Protein AF-A0A4Q3FZP7-F1 (afdb_monomer_lite)

Foldseek 3Di:
DDAEEAEDEQQPVPVVVVCVVVVVDPHYHYDYPPHDHD

pLDDT: mean 96.47, std 4.55, range [72.69, 98.44]

Radius of gyration: 10.49 Å; chains: 1; bounding box: 20×16×29 Å

Sequence (38 aa):
MISILILTKNEDAIIAKCLDSVSWSDDIHVFDSFSTDN

Secondary structure (DSSP, 8-state):
---EEEEESS-HHHHHHHHHHTTT-S-EEEEE------

Structure (mmCIF, N/CA/C/O backbone):
data_AF-A0A4Q3FZP7-F1
#
_entry.id   AF-A0A4Q3FZP7-F1
#
loop_
_atom_site.group_PDB
_atom_site.id
_atom_site.type_symbol
_atom_site.label_atom_id
_atom_site.label_alt_id
_atom_site.label_comp_id
_atom_site.label_asym_id
_atom_site.label_entity_id
_atom_site.label_seq_id
_atom_site.pdbx_PDB_ins_code
_atom_site.Cartn_x
_atom_site.Cartn_y
_atom_site.Cartn_z
_atom_site.occupancy
_atom_site.B_iso_or_equiv
_atom_site.auth_seq_id
_atom_site.auth_comp_id
_atom_site.auth_asym_id
_atom_site.auth_atom_id
_atom_site.pdbx_PDB_model_num
ATOM 1 N N . MET A 1 1 ? -9.921 3.213 17.50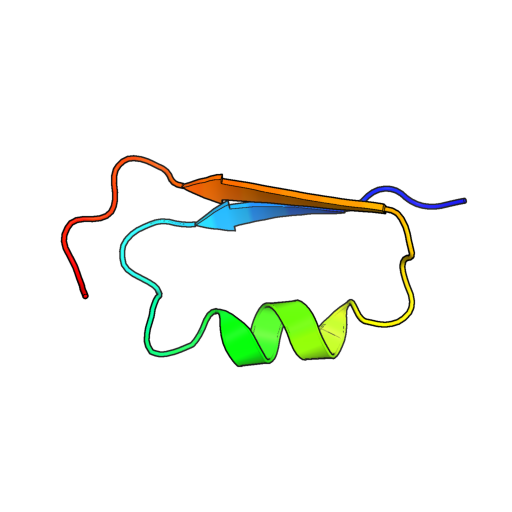0 1.00 83.75 1 MET A N 1
ATOM 2 C CA . MET A 1 1 ? -9.640 3.632 16.115 1.00 83.75 1 MET A CA 1
ATOM 3 C C . MET A 1 1 ? -8.137 3.560 15.925 1.00 83.75 1 MET A C 1
ATOM 5 O O . MET A 1 1 ? -7.430 4.108 16.766 1.00 83.75 1 MET A O 1
ATOM 9 N N . ILE A 1 2 ? -7.667 2.806 14.932 1.00 96.62 2 ILE A N 1
ATOM 10 C CA . ILE A 1 2 ? -6.241 2.625 14.625 1.00 96.62 2 ILE A CA 1
ATOM 11 C C . ILE A 1 2 ? -6.064 3.070 13.178 1.00 96.62 2 ILE A C 1
ATOM 13 O O . ILE A 1 2 ? -6.785 2.580 12.326 1.00 96.62 2 ILE A O 1
ATOM 17 N N . SER A 1 3 ? -5.136 3.990 12.931 1.00 97.94 3 SER A N 1
ATOM 18 C CA . SER A 1 3 ? -4.788 4.435 11.579 1.00 97.94 3 SER A CA 1
ATOM 19 C C . SER A 1 3 ? -3.568 3.664 11.088 1.00 97.94 3 SER A C 1
ATOM 21 O O . SER A 1 3 ? -2.664 3.368 11.880 1.00 97.94 3 SER A O 1
ATOM 23 N N . ILE A 1 4 ? -3.541 3.327 9.800 1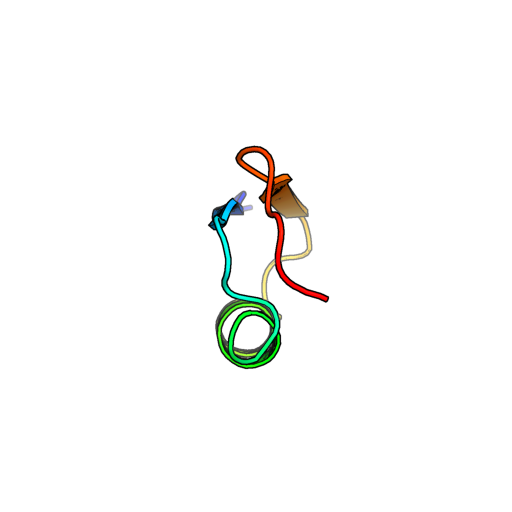.00 98.44 4 ILE A N 1
ATOM 24 C CA . ILE A 1 4 ? -2.467 2.544 9.184 1.00 98.44 4 ILE A CA 1
ATOM 25 C C . ILE A 1 4 ? -1.846 3.350 8.046 1.00 98.44 4 ILE A C 1
ATOM 27 O O . ILE A 1 4 ? -2.533 3.762 7.117 1.00 98.44 4 ILE A O 1
ATOM 31 N N . LEU A 1 5 ? -0.526 3.538 8.112 1.00 98.19 5 LEU A N 1
ATOM 32 C CA . LEU A 1 5 ? 0.281 4.102 7.034 1.00 98.19 5 LEU A CA 1
ATOM 33 C C . LEU A 1 5 ? 1.127 2.992 6.410 1.00 98.19 5 LEU A C 1
ATOM 35 O O . LEU A 1 5 ? 1.965 2.395 7.087 1.00 98.19 5 LEU A O 1
ATOM 39 N N . ILE A 1 6 ? 0.929 2.750 5.119 1.00 97.94 6 ILE A N 1
ATOM 40 C CA . ILE A 1 6 ? 1.718 1.812 4.322 1.00 97.94 6 ILE A CA 1
ATOM 41 C C . ILE A 1 6 ? 2.640 2.631 3.424 1.00 97.94 6 ILE A C 1
ATOM 43 O O . ILE A 1 6 ? 2.172 3.361 2.553 1.00 97.94 6 ILE A O 1
ATOM 47 N N . LEU A 1 7 ? 3.948 2.526 3.650 1.00 98.00 7 LEU A N 1
ATOM 48 C CA . LEU A 1 7 ? 4.957 3.072 2.744 1.00 98.00 7 LEU A CA 1
ATOM 49 C C . LEU A 1 7 ? 5.316 1.982 1.743 1.00 98.00 7 LEU A C 1
ATOM 51 O O . LEU A 1 7 ? 5.723 0.902 2.164 1.00 98.00 7 LEU A O 1
ATOM 55 N N . THR A 1 8 ? 5.185 2.267 0.454 1.00 97.44 8 THR A N 1
ATOM 56 C CA . THR A 1 8 ? 5.455 1.292 -0.606 1.00 97.44 8 THR A CA 1
ATOM 57 C C . THR A 1 8 ? 6.486 1.818 -1.601 1.00 97.44 8 THR A C 1
ATOM 59 O O . THR A 1 8 ? 6.649 3.035 -1.749 1.00 97.44 8 THR A O 1
ATOM 62 N N . LYS A 1 9 ? 7.243 0.907 -2.224 1.00 97.88 9 LYS A N 1
ATOM 63 C CA . LYS A 1 9 ? 8.160 1.197 -3.332 1.00 97.88 9 LYS A CA 1
ATOM 64 C C . LYS A 1 9 ? 8.435 -0.044 -4.177 1.00 97.88 9 LYS A C 1
ATOM 66 O O . LYS A 1 9 ? 9.194 -0.915 -3.757 1.00 97.88 9 LYS A O 1
ATOM 71 N N . ASN A 1 10 ? 7.961 -0.043 -5.412 1.00 98.00 10 ASN A N 1
ATOM 72 C CA . ASN A 1 10 ? 8.076 -1.157 -6.343 1.00 98.00 10 ASN A CA 1
ATOM 73 C C . ASN A 1 10 ? 7.486 -2.477 -5.800 1.00 98.00 10 ASN A C 1
ATOM 75 O O . ASN A 1 10 ? 8.168 -3.507 -5.778 1.00 98.00 10 ASN A O 1
ATOM 79 N N . GLU A 1 11 ? 6.252 -2.429 -5.289 1.00 97.50 11 GLU A N 1
ATOM 80 C CA . GLU A 1 11 ? 5.590 -3.567 -4.634 1.00 97.50 11 GLU A CA 1
ATOM 81 C C . GLU A 1 11 ? 4.251 -3.959 -5.281 1.00 97.50 11 GLU A C 1
ATOM 83 O O . GLU A 1 11 ? 3.471 -4.665 -4.632 1.00 97.50 11 GLU A O 1
ATOM 88 N N . ASP A 1 12 ? 3.964 -3.563 -6.528 1.00 95.88 12 ASP A N 1
ATOM 89 C CA . ASP A 1 12 ? 2.650 -3.806 -7.163 1.00 95.88 12 ASP A CA 1
ATOM 90 C C . ASP A 1 12 ? 2.203 -5.277 -7.051 1.00 95.88 12 ASP A C 1
ATOM 92 O O . ASP A 1 12 ? 1.109 -5.595 -6.578 1.00 95.88 12 ASP A O 1
ATOM 96 N N . ALA A 1 13 ? 3.125 -6.203 -7.326 1.00 96.31 13 ALA A N 1
ATOM 97 C CA . ALA A 1 13 ? 2.852 -7.638 -7.306 1.00 96.31 13 ALA A CA 1
ATOM 98 C C . ALA A 1 13 ? 2.427 -8.200 -5.930 1.00 96.31 13 ALA A C 1
ATOM 100 O O . ALA A 1 13 ? 1.967 -9.347 -5.847 1.00 96.31 13 ALA A O 1
ATOM 101 N N . ILE A 1 14 ? 2.629 -7.460 -4.833 1.00 95.50 14 ILE A N 1
ATOM 102 C CA . ILE A 1 14 ? 2.391 -7.947 -3.466 1.00 95.50 14 ILE A CA 1
ATOM 103 C C . ILE A 1 14 ? 1.567 -7.006 -2.584 1.00 95.50 14 ILE A C 1
ATOM 105 O O . ILE A 1 14 ? 1.041 -7.479 -1.571 1.00 95.50 14 ILE A O 1
ATOM 109 N N . ILE A 1 15 ? 1.408 -5.727 -2.941 1.00 97.12 15 ILE A N 1
ATOM 110 C CA . ILE A 1 15 ? 0.747 -4.718 -2.097 1.00 97.12 15 ILE A CA 1
ATOM 111 C C . ILE A 1 15 ? -0.690 -5.110 -1.728 1.00 97.12 15 ILE A C 1
ATOM 113 O O . ILE A 1 15 ? -1.119 -4.886 -0.596 1.00 97.12 15 ILE A O 1
ATOM 117 N N . ALA A 1 16 ? -1.395 -5.813 -2.620 1.00 97.25 16 ALA A N 1
ATOM 118 C CA . ALA A 1 16 ? -2.735 -6.342 -2.361 1.00 97.25 16 ALA A CA 1
ATOM 119 C C . ALA A 1 16 ? -2.791 -7.235 -1.107 1.00 97.25 16 ALA A C 1
ATOM 121 O O . ALA A 1 16 ? -3.693 -7.097 -0.287 1.00 97.25 16 ALA A O 1
ATOM 122 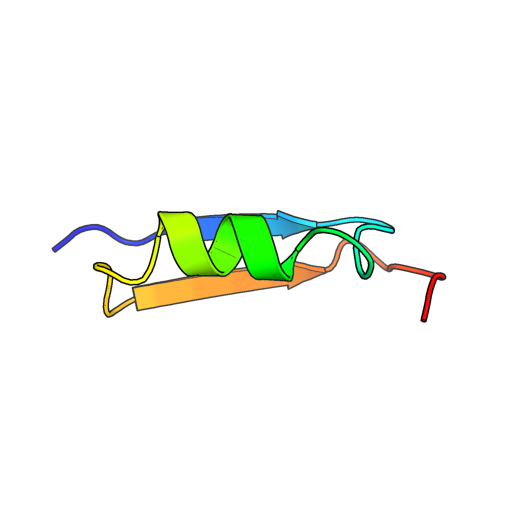N N . LYS A 1 17 ? -1.778 -8.085 -0.882 1.00 97.69 17 LYS A N 1
ATOM 123 C CA . LYS A 1 17 ? -1.721 -8.946 0.314 1.00 97.69 17 LYS A CA 1
ATOM 124 C C . LYS A 1 17 ? -1.511 -8.140 1.594 1.00 97.69 17 LYS A C 1
ATOM 126 O O . LYS A 1 17 ? -1.988 -8.539 2.655 1.00 97.69 17 LYS A O 1
ATOM 131 N N . CYS A 1 18 ? -0.778 -7.029 1.508 1.00 96.81 18 CYS A N 1
ATOM 132 C CA . CYS A 1 18 ? -0.600 -6.125 2.638 1.00 96.81 18 CYS A CA 1
ATOM 133 C C . CYS A 1 18 ? -1.935 -5.459 2.990 1.00 96.81 18 CYS A C 1
ATOM 135 O O . CYS A 1 18 ? -2.343 -5.522 4.149 1.00 96.81 18 CYS A O 1
ATOM 137 N N . LEU A 1 19 ? -2.650 -4.934 1.987 1.00 97.94 19 LEU A N 1
ATOM 138 C CA . LEU A 1 19 ? -3.976 -4.329 2.151 1.00 97.94 19 LEU A CA 1
ATOM 139 C C . LEU A 1 19 ? -4.992 -5.311 2.751 1.00 97.94 19 LEU A C 1
ATOM 141 O O . LEU A 1 19 ? -5.684 -4.959 3.705 1.00 97.94 19 LEU A O 1
ATOM 145 N N . ASP A 1 20 ? -5.016 -6.559 2.279 1.00 98.38 20 ASP A N 1
ATOM 146 C CA . ASP A 1 20 ? -5.892 -7.604 2.824 1.00 98.38 20 ASP A CA 1
ATOM 147 C C . ASP A 1 20 ? -5.617 -7.878 4.312 1.00 98.38 20 ASP A C 1
ATOM 149 O O . ASP A 1 20 ? -6.541 -8.085 5.097 1.00 98.38 20 ASP A O 1
ATOM 153 N N . SER A 1 21 ? -4.351 -7.843 4.742 1.00 97.88 21 SER A N 1
ATOM 154 C CA . SER A 1 21 ? -3.985 -8.095 6.146 1.00 97.88 21 SER A CA 1
ATOM 155 C C . SER A 1 21 ? -4.467 -7.008 7.114 1.00 97.88 21 SER A C 1
ATOM 157 O O . SER A 1 21 ? -4.582 -7.247 8.321 1.00 97.88 21 SER A O 1
ATOM 159 N N . VAL A 1 22 ? -4.764 -5.818 6.587 1.00 97.75 22 VAL A N 1
ATOM 160 C CA . VAL A 1 22 ? -5.188 -4.645 7.356 1.00 97.75 22 VAL A CA 1
ATOM 161 C C . VAL A 1 22 ? -6.618 -4.205 7.050 1.00 97.75 22 VAL A C 1
ATOM 163 O O . VAL A 1 22 ? -7.0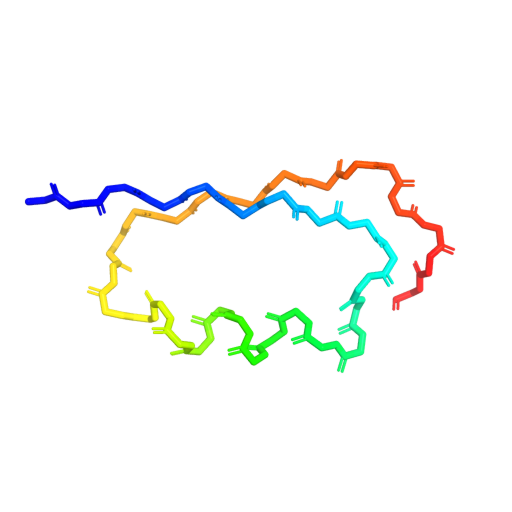49 -3.158 7.527 1.00 97.75 22 VAL A O 1
ATOM 166 N N . SER A 1 23 ? -7.388 -5.022 6.327 1.00 97.56 23 SER A N 1
ATOM 167 C CA . SER A 1 23 ? -8.743 -4.698 5.858 1.00 97.56 23 SER A CA 1
ATOM 168 C C . SER A 1 23 ? -9.780 -4.481 6.973 1.00 97.56 23 SER A C 1
ATOM 170 O O . SER A 1 23 ? -10.934 -4.166 6.695 1.00 97.56 23 SER A O 1
ATOM 172 N N . TRP A 1 24 ? -9.407 -4.710 8.233 1.00 97.44 24 TRP A N 1
ATOM 173 C CA . TRP A 1 24 ? -10.226 -4.428 9.411 1.00 97.44 24 TRP A CA 1
ATOM 174 C C . TRP A 1 24 ? -10.184 -2.949 9.826 1.00 97.44 24 TRP A C 1
ATOM 176 O O . TRP A 1 24 ? -11.044 -2.527 10.599 1.00 97.44 24 TRP A O 1
ATOM 186 N N . SER A 1 25 ? -9.191 -2.184 9.357 1.00 97.94 25 SER A N 1
ATOM 187 C CA . SER A 1 25 ? -9.115 -0.738 9.570 1.00 97.94 25 SER A CA 1
ATOM 188 C C . SER A 1 25 ? -9.947 -0.008 8.522 1.00 97.94 25 SER A C 1
ATOM 190 O O . SER A 1 25 ? -9.868 -0.310 7.333 1.00 97.94 25 SER A O 1
ATOM 192 N N . ASP A 1 26 ? -10.720 0.977 8.963 1.00 97.12 26 ASP A N 1
ATOM 193 C CA . ASP A 1 26 ? -11.461 1.906 8.111 1.00 97.12 26 ASP A CA 1
ATOM 194 C C . ASP A 1 26 ? -10.643 3.153 7.724 1.00 97.12 26 ASP A C 1
ATOM 196 O O . ASP A 1 26 ? -11.084 3.935 6.883 1.00 97.12 26 ASP A O 1
ATOM 200 N N . ASP A 1 27 ? -9.440 3.312 8.289 1.00 98.00 27 ASP A N 1
ATOM 201 C CA . ASP A 1 27 ? -8.511 4.412 8.017 1.00 98.00 27 ASP A CA 1
ATOM 202 C C . ASP A 1 27 ? -7.141 3.870 7.574 1.00 98.00 27 ASP A C 1
ATOM 204 O O . ASP A 1 27 ? -6.325 3.408 8.385 1.00 98.00 27 ASP A O 1
ATOM 208 N N . ILE A 1 28 ? -6.920 3.861 6.256 1.00 98.12 28 ILE A N 1
ATOM 209 C CA . ILE A 1 28 ? -5.720 3.317 5.610 1.00 98.12 28 ILE A CA 1
ATOM 210 C C . ILE A 1 28 ? -5.175 4.349 4.623 1.00 98.12 28 ILE A C 1
ATOM 212 O O . ILE A 1 28 ? -5.853 4.749 3.675 1.00 98.12 28 ILE A O 1
ATOM 216 N N . HIS A 1 29 ? -3.914 4.725 4.809 1.00 97.94 29 HIS A N 1
ATOM 217 C CA . HIS A 1 29 ? -3.171 5.605 3.918 1.00 97.94 29 HIS A CA 1
ATOM 218 C C . HIS A 1 29 ? -2.030 4.838 3.254 1.00 97.94 29 HIS A C 1
ATOM 220 O O . HIS A 1 29 ? -1.192 4.244 3.932 1.00 97.94 29 HIS A O 1
ATOM 226 N N . VAL A 1 30 ? -1.961 4.897 1.925 1.00 97.62 30 VAL A N 1
ATOM 227 C CA . VAL A 1 30 ? -0.837 4.357 1.153 1.00 97.62 30 VAL A CA 1
ATOM 228 C C . VAL A 1 30 ? -0.006 5.522 0.639 1.00 97.62 30 VAL A C 1
ATOM 230 O O . VAL A 1 30 ? -0.526 6.426 -0.015 1.00 97.62 30 VAL A O 1
ATOM 233 N N . PHE A 1 31 ? 1.284 5.506 0.950 1.00 98.12 31 PHE A N 1
ATOM 234 C CA . PHE A 1 31 ? 2.253 6.455 0.431 1.00 98.12 31 PHE A CA 1
ATOM 235 C C . PHE A 1 31 ? 3.211 5.731 -0.507 1.00 98.12 31 PHE A C 1
ATOM 237 O O . PHE A 1 31 ? 4.041 4.928 -0.074 1.00 98.12 31 PHE A O 1
ATOM 244 N N . ASP A 1 32 ? 3.091 6.043 -1.793 1.00 97.75 32 ASP A N 1
ATOM 245 C CA . ASP A 1 32 ? 3.994 5.534 -2.811 1.00 97.75 32 ASP A CA 1
ATOM 246 C C . ASP A 1 32 ? 5.289 6.353 -2.868 1.00 97.75 32 ASP A C 1
ATOM 248 O O . ASP A 1 32 ? 5.282 7.565 -3.097 1.00 97.75 32 ASP A O 1
ATOM 252 N N . SER A 1 33 ? 6.423 5.684 -2.673 1.00 97.81 33 SER A N 1
ATOM 253 C CA . SER A 1 33 ? 7.755 6.296 -2.644 1.00 97.81 33 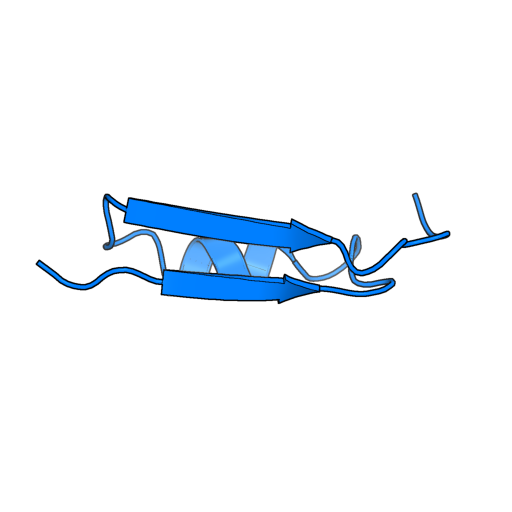SER A CA 1
ATOM 254 C C . SER A 1 33 ? 8.377 6.356 -4.040 1.00 97.81 33 SER A C 1
ATOM 256 O O . SER A 1 33 ? 9.528 5.942 -4.234 1.00 97.81 33 SER A O 1
ATOM 258 N N . PHE A 1 34 ? 7.618 6.913 -4.987 1.00 97.88 34 PHE A N 1
ATOM 259 C CA . PHE A 1 34 ? 7.971 7.036 -6.403 1.00 97.88 34 PHE A CA 1
ATOM 260 C C . PHE A 1 34 ? 8.253 5.674 -7.047 1.00 97.88 34 PHE A C 1
ATOM 262 O O . PHE A 1 34 ? 9.365 5.428 -7.531 1.00 97.88 34 PHE A O 1
ATOM 269 N N . SER A 1 35 ? 7.264 4.780 -7.016 1.00 97.56 35 SER A N 1
ATOM 270 C CA . SER A 1 35 ? 7.370 3.491 -7.696 1.00 97.56 35 SER A CA 1
ATOM 271 C C . SER A 1 35 ? 7.541 3.660 -9.207 1.00 97.56 35 SER A C 1
ATOM 273 O O . SER A 1 35 ? 7.177 4.668 -9.815 1.00 97.56 35 SER A O 1
ATOM 275 N N . THR A 1 36 ? 8.186 2.665 -9.800 1.00 97.50 36 THR A N 1
ATOM 276 C CA . THR A 1 36 ? 8.547 2.583 -11.223 1.00 97.50 36 THR A CA 1
ATOM 277 C C . THR A 1 36 ? 8.106 1.264 -11.853 1.00 97.50 36 THR A C 1
ATOM 279 O O . THR A 1 36 ? 8.304 1.069 -13.053 1.00 97.50 36 THR A O 1
ATOM 282 N N . ASP A 1 37 ? 7.569 0.349 -11.047 1.00 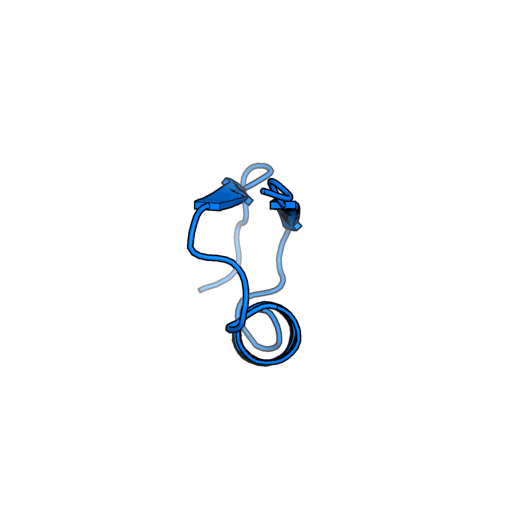94.62 37 ASP A N 1
ATOM 283 C CA . ASP A 1 37 ? 6.867 -0.837 -11.517 1.00 94.62 37 ASP A CA 1
ATOM 284 C C . ASP A 1 37 ? 5.426 -0.490 -11.937 1.00 94.62 37 ASP A C 1
ATOM 286 O O . ASP A 1 37 ? 4.994 0.659 -11.824 1.00 94.62 37 ASP A O 1
ATOM 290 N N . ASN A 1 38 ? 4.749 -1.463 -12.555 1.00 72.69 38 ASN A N 1
ATOM 291 C CA . ASN A 1 38 ? 3.363 -1.321 -13.019 1.00 72.69 38 ASN A CA 1
ATOM 292 C C . ASN A 1 38 ? 2.432 -1.906 -11.990 1.00 72.69 38 ASN A C 1
ATOM 294 O O . ASN A 1 38 ? 2.848 -2.980 -11.509 1.00 72.69 38 ASN A O 1
#